Protein AF-A0A4R4EVI0-F1 (afdb_monomer)

Solvent-accessible surface area (backbone atoms only — not comparable to full-atom values): 7601 Å² total; per-residue (Å²): 135,54,72,63,52,47,53,53,48,52,51,41,40,75,72,63,25,55,69,47,59,70,43,73,34,55,74,42,96,90,57,68,58,71,43,70,41,55,35,41,35,38,27,96,86,85,47,75,71,46,77,49,80,76,80,86,73,88,67,56,68,69,62,50,51,58,55,49,50,55,50,54,51,52,42,70,74,36,51,63,68,78,48,59,82,62,68,64,77,74,77,89,68,90,82,78,88,78,90,76,82,86,79,89,78,79,84,86,87,80,90,86,87,89,129

Mean predicted aligned error: 11.76 Å

Nearest PDB structures (foldseek):
  2rsm-assembly1_A  TM=4.369E-01  e=6.616E+00  Mus musculus
  5o2r-assembly1_v  TM=3.099E-01  e=5.798E+00  Escherichia coli K-12
  5u9f-assembly1_Z  TM=2.861E-01  e=8.064E+00  Escherichia coli K-12
  4fp5-assembly1_D  TM=3.059E-01  e=8.064E+00  Escherichia coli

Radius of gyration: 18.65 Å; Cα contacts (8 Å, |Δi|>4): 108; chains: 1; bounding box: 51×26×60 Å

Sequence (115 aa):
MNWLEQLVAEWYEYQGYFVRRNVLVGRRANGGWECELDVVAFHPGLRPLVHIEPSMDSNSWEVRAQRYARRFEAGRRHIPKLFEASRFRSVSSRSRFSGWAARSTTPSWQAARSG

Secondary structure (DSSP, 8-state):
--HHHHHHHHHHHHTT-EEEEEEEEEE-TTSSEEEEEEEEEE-SSS-S-EEE------S-HHHHHHHHHHHHHHHHHHHHHHTGGG-----S--------PPP------------

pLDDT: mean 78.07, std 24.36, range [25.0, 97.81]

Foldseek 3Di:
DDVVLVVVQVVLVVVQWDKDAQDFWCADPVGGGQDTFGMWTAHPPDDGIDGDDDDPDPDDPVVVVVVVVSVVVRCVVTVVVVCPVVPPVDPDDDDDDDDDDDDDDDDDDDDDDDD

Structure (mmCIF, N/CA/C/O backbone):
data_AF-A0A4R4EVI0-F1
#
_entry.id   AF-A0A4R4EVI0-F1
#
loop_
_atom_site.group_PDB
_atom_site.id
_atom_site.type_symbol
_atom_site.label_atom_id
_atom_site.label_alt_id
_atom_site.label_comp_id
_atom_site.label_asym_id
_atom_site.label_entity_id
_atom_site.label_seq_id
_atom_site.pdbx_PDB_ins_code
_atom_site.Cartn_x
_atom_site.Cartn_y
_atom_site.Cartn_z
_atom_site.occupancy
_atom_site.B_iso_or_equiv
_atom_site.auth_seq_id
_atom_site.auth_comp_id
_atom_site.auth_asym_id
_atom_site.auth_atom_id
_atom_site.pdbx_PDB_model_num
ATOM 1 N N . MET A 1 1 ? 9.153 5.440 -0.882 1.00 70.81 1 MET A N 1
ATOM 2 C CA . MET A 1 1 ? 8.061 6.426 -0.937 1.00 70.81 1 MET A CA 1
ATOM 3 C C . MET A 1 1 ? 8.202 7.333 -2.144 1.00 70.81 1 MET A C 1
ATOM 5 O O . MET A 1 1 ? 8.884 8.352 -2.078 1.00 70.81 1 MET A O 1
ATOM 9 N N . ASN A 1 2 ? 7.584 6.937 -3.254 1.00 90.31 2 ASN A N 1
ATOM 10 C CA . ASN A 1 2 ? 7.358 7.815 -4.402 1.00 90.31 2 ASN A CA 1
ATOM 11 C C . ASN A 1 2 ? 6.022 8.588 -4.264 1.00 90.31 2 ASN A C 1
ATOM 13 O O . ASN A 1 2 ? 5.225 8.301 -3.372 1.00 90.31 2 ASN A O 1
ATOM 17 N N . TRP A 1 3 ? 5.763 9.569 -5.136 1.00 94.06 3 TRP A N 1
ATOM 18 C CA . TRP A 1 3 ? 4.557 10.408 -5.039 1.00 94.06 3 TRP A CA 1
ATOM 19 C C . TRP A 1 3 ? 3.247 9.632 -5.251 1.00 94.06 3 TRP A C 1
ATOM 21 O O . TRP A 1 3 ? 2.224 10.001 -4.683 1.00 94.06 3 TRP A O 1
ATOM 31 N N . LEU A 1 4 ? 3.258 8.545 -6.030 1.00 95.19 4 LEU A N 1
ATOM 32 C CA . LEU A 1 4 ? 2.076 7.716 -6.263 1.00 95.19 4 LEU A CA 1
ATOM 33 C C . LEU A 1 4 ? 1.748 6.864 -5.027 1.00 95.19 4 LEU A C 1
ATOM 35 O O . LEU A 1 4 ? 0.580 6.732 -4.675 1.00 95.19 4 LEU A O 1
ATOM 39 N N . GLU A 1 5 ? 2.767 6.342 -4.333 1.00 94.38 5 GLU A N 1
ATOM 40 C CA . GLU A 1 5 ? 2.602 5.712 -3.012 1.00 94.38 5 GLU A CA 1
ATOM 41 C C . GLU A 1 5 ? 1.981 6.694 -2.008 1.00 94.38 5 GLU A C 1
ATOM 43 O O . GLU A 1 5 ? 1.056 6.327 -1.283 1.00 94.38 5 GLU A O 1
ATOM 48 N N . GLN A 1 6 ? 2.453 7.947 -1.999 1.00 96.44 6 GLN A N 1
ATOM 49 C CA . GLN A 1 6 ? 1.923 8.995 -1.128 1.00 96.44 6 GLN A CA 1
ATOM 50 C C . GLN A 1 6 ? 0.461 9.322 -1.457 1.00 96.44 6 GLN A C 1
ATOM 52 O O . GLN A 1 6 ? -0.381 9.257 -0.566 1.00 96.44 6 GLN A O 1
ATOM 57 N N . LEU A 1 7 ? 0.140 9.588 -2.726 1.00 97.62 7 LEU A N 1
ATOM 58 C CA . LEU A 1 7 ? -1.220 9.927 -3.155 1.00 97.62 7 LEU A CA 1
ATOM 59 C C . LEU A 1 7 ? -2.219 8.805 -2.835 1.00 97.62 7 LEU A C 1
ATOM 61 O O . LEU A 1 7 ? -3.330 9.058 -2.375 1.00 97.62 7 LEU A O 1
ATOM 65 N N . VAL A 1 8 ? -1.825 7.549 -3.062 1.00 96.75 8 VAL A N 1
ATOM 66 C CA . VAL A 1 8 ? -2.659 6.388 -2.729 1.00 96.75 8 VAL A CA 1
ATOM 67 C C . VAL A 1 8 ? -2.868 6.286 -1.221 1.00 96.75 8 VAL A C 1
ATOM 69 O O . VAL A 1 8 ? -3.992 6.040 -0.787 1.00 96.75 8 VAL A O 1
ATOM 72 N N . ALA A 1 9 ? -1.817 6.470 -0.420 1.00 97.31 9 ALA A N 1
ATOM 73 C CA . ALA A 1 9 ? -1.939 6.440 1.031 1.00 97.31 9 ALA A CA 1
ATOM 74 C C . ALA A 1 9 ? -2.893 7.533 1.536 1.00 97.31 9 ALA A C 1
ATOM 76 O O . ALA A 1 9 ? -3.848 7.212 2.240 1.00 97.31 9 ALA A O 1
ATOM 77 N N . GLU A 1 10 ? -2.695 8.778 1.097 1.00 97.81 10 GLU A N 1
ATOM 78 C CA . GLU A 1 10 ? -3.536 9.927 1.455 1.00 97.81 10 GLU A CA 1
ATOM 79 C C . GLU A 1 10 ? -4.995 9.720 1.034 1.00 97.81 10 GLU A C 1
ATOM 81 O O . GLU A 1 10 ? -5.913 10.037 1.789 1.00 97.81 10 GLU A O 1
ATOM 86 N N . TRP A 1 11 ? -5.237 9.123 -0.138 1.00 96.62 11 TRP A N 1
ATOM 87 C CA . TRP A 1 11 ? -6.591 8.781 -0.571 1.00 96.62 11 TRP A CA 1
ATOM 88 C C . TRP A 1 11 ? -7.260 7.786 0.382 1.00 96.62 11 TRP A C 1
ATOM 90 O O . TRP A 1 11 ? -8.401 7.992 0.789 1.00 96.62 11 TRP A O 1
ATOM 100 N N . TYR A 1 12 ? -6.570 6.714 0.774 1.00 95.75 12 TYR A N 1
ATOM 101 C CA . TYR A 1 12 ? -7.139 5.739 1.708 1.00 95.75 12 TYR A CA 1
ATOM 102 C C . TYR A 1 12 ? -7.318 6.320 3.119 1.00 95.75 12 TYR A C 1
ATOM 104 O O . TYR A 1 12 ? -8.334 6.036 3.756 1.00 95.75 12 TYR A O 1
ATOM 112 N N . GLU A 1 13 ? -6.402 7.170 3.584 1.00 96.06 13 GLU A N 1
ATOM 113 C CA . GLU A 1 13 ? -6.557 7.920 4.838 1.00 96.06 13 GLU A CA 1
ATOM 114 C C . GLU A 1 13 ? -7.793 8.829 4.791 1.00 96.06 13 GLU A C 1
ATOM 116 O O . GLU A 1 13 ? -8.630 8.775 5.693 1.00 96.06 13 GLU A O 1
ATOM 121 N N . TYR A 1 14 ? -7.978 9.580 3.699 1.00 96.81 14 TYR A N 1
ATOM 122 C CA . TYR A 1 14 ? -9.167 10.405 3.466 1.00 96.81 14 TYR A CA 1
ATOM 123 C C . TYR A 1 14 ? -10.465 9.580 3.475 1.00 96.81 14 TYR A C 1
ATOM 125 O O . TYR A 1 14 ? -11.500 10.040 3.953 1.00 96.81 14 TYR A O 1
ATOM 133 N N . GLN A 1 15 ? -10.416 8.334 2.997 1.00 94.00 15 GLN A N 1
ATOM 134 C CA . GLN A 1 15 ? -11.538 7.389 3.036 1.00 94.00 15 GLN A CA 1
ATOM 135 C C . GLN A 1 15 ? -11.733 6.700 4.402 1.00 94.00 15 GLN A C 1
ATOM 137 O O . GLN A 1 15 ? -12.561 5.795 4.506 1.00 94.00 15 GLN A O 1
ATOM 142 N N . GLY A 1 16 ? -10.988 7.087 5.443 1.00 92.25 16 GLY A N 1
ATOM 143 C CA . GLY A 1 16 ? -11.142 6.572 6.808 1.00 92.25 16 GLY A CA 1
ATOM 144 C C . GLY A 1 16 ? -10.360 5.289 7.112 1.00 92.25 16 GLY A C 1
ATOM 145 O O . GLY A 1 16 ? -10.660 4.607 8.095 1.00 92.25 16 GLY A O 1
ATOM 146 N N . TYR A 1 17 ? -9.377 4.922 6.284 1.00 94.31 17 TYR A N 1
ATOM 147 C CA . TYR A 1 17 ? -8.508 3.775 6.553 1.00 94.31 17 TYR A CA 1
ATOM 148 C C . TYR A 1 17 ? -7.349 4.173 7.471 1.00 94.31 17 TYR A C 1
ATOM 150 O O . TYR A 1 17 ? -6.748 5.233 7.329 1.00 94.31 17 TYR A O 1
ATOM 158 N N . PHE A 1 18 ? -6.955 3.252 8.348 1.00 93.38 18 PHE A N 1
ATOM 159 C CA . PHE A 1 18 ? -5.645 3.275 8.986 1.00 93.38 18 PHE A CA 1
ATOM 160 C C . PHE A 1 18 ? -4.613 2.741 8.002 1.00 93.38 18 PHE A C 1
ATOM 162 O O . PHE A 1 18 ? -4.668 1.569 7.616 1.00 93.38 18 PHE A O 1
ATOM 169 N N . VAL A 1 19 ? -3.675 3.590 7.597 1.00 94.88 19 VAL A N 1
ATOM 170 C CA . VAL A 1 19 ? -2.687 3.259 6.572 1.00 94.88 19 VAL A CA 1
ATOM 171 C C . VAL A 1 19 ? -1.309 3.058 7.197 1.00 94.88 19 VAL A C 1
ATOM 173 O O . VAL A 1 19 ? -0.836 3.844 8.014 1.00 94.88 19 VAL A O 1
ATOM 176 N N . ARG A 1 20 ? -0.642 1.974 6.802 1.00 95.25 20 ARG A N 1
ATOM 177 C CA . ARG A 1 20 ? 0.789 1.752 7.002 1.00 95.25 20 ARG A CA 1
ATOM 178 C C . ARG A 1 20 ? 1.477 1.748 5.649 1.00 95.25 20 ARG A C 1
ATOM 180 O O . ARG A 1 20 ? 0.942 1.231 4.672 1.00 95.25 20 ARG A O 1
ATOM 187 N N . ARG A 1 21 ? 2.686 2.295 5.618 1.00 96.19 21 ARG A N 1
ATOM 188 C CA . ARG A 1 21 ? 3.495 2.424 4.408 1.00 96.19 21 ARG A CA 1
ATOM 189 C C . ARG A 1 21 ? 4.882 1.823 4.623 1.00 96.19 21 ARG A C 1
ATOM 191 O O . ARG A 1 21 ? 5.305 1.740 5.778 1.00 96.19 21 ARG A O 1
ATOM 198 N N . ASN A 1 22 ? 5.556 1.415 3.545 1.00 96.31 22 ASN A N 1
ATOM 199 C CA . ASN A 1 22 ? 6.894 0.793 3.566 1.00 96.31 22 ASN A CA 1
ATOM 200 C C . ASN A 1 22 ? 6.980 -0.331 4.616 1.00 96.31 22 ASN A C 1
ATOM 202 O O . ASN A 1 22 ? 7.804 -0.335 5.534 1.00 96.31 22 ASN A O 1
ATOM 206 N N . VAL A 1 23 ? 6.027 -1.259 4.540 1.00 96.00 23 VAL A N 1
ATOM 207 C CA . VAL A 1 23 ? 5.812 -2.286 5.554 1.00 96.00 23 VAL A CA 1
ATOM 208 C C . VAL A 1 23 ? 6.752 -3.454 5.303 1.00 96.00 23 VAL A C 1
ATOM 210 O O . VAL A 1 23 ? 6.530 -4.275 4.415 1.00 96.00 23 VAL A O 1
ATOM 213 N N . LEU A 1 24 ? 7.790 -3.554 6.126 1.00 96.56 24 LEU A N 1
ATOM 214 C CA . LEU A 1 24 ? 8.693 -4.699 6.126 1.00 96.56 24 LEU A CA 1
ATOM 215 C C . LEU A 1 24 ? 7.983 -5.943 6.682 1.00 96.56 24 LEU A C 1
ATOM 217 O O . LEU A 1 24 ? 7.422 -5.916 7.782 1.00 96.56 24 LEU A O 1
ATOM 221 N N . VAL A 1 25 ? 8.004 -7.040 5.920 1.00 95.88 25 VAL A N 1
ATOM 222 C CA . VAL A 1 25 ? 7.315 -8.296 6.248 1.00 95.88 25 VAL A CA 1
ATOM 223 C C . VAL A 1 25 ? 8.213 -9.524 6.101 1.00 95.88 25 VAL A C 1
ATOM 225 O O . VAL A 1 25 ? 9.174 -9.534 5.332 1.00 95.88 25 VAL A O 1
ATOM 228 N N . GLY A 1 26 ? 7.922 -10.566 6.887 1.00 95.25 26 GLY A N 1
ATOM 229 C CA . GLY A 1 26 ? 8.679 -11.821 6.876 1.00 95.25 26 GLY A CA 1
ATOM 230 C C . GLY A 1 26 ? 10.108 -11.683 7.403 1.00 95.25 26 GLY A C 1
ATOM 231 O O . GLY A 1 26 ? 11.063 -11.937 6.671 1.00 95.25 26 GLY A O 1
ATOM 232 N N . ARG A 1 27 ? 10.271 -11.265 8.666 1.00 95.69 27 ARG A N 1
ATOM 233 C CA . ARG A 1 27 ? 11.592 -11.176 9.313 1.00 95.69 27 ARG A CA 1
ATOM 234 C C . ARG A 1 27 ? 12.287 -12.541 9.278 1.00 95.69 27 ARG A C 1
ATOM 236 O O . ARG A 1 27 ? 11.695 -13.538 9.691 1.00 95.69 27 ARG A O 1
ATOM 243 N N . ARG A 1 28 ? 13.529 -12.588 8.793 1.00 94.69 28 ARG A N 1
ATOM 244 C CA . ARG A 1 28 ? 14.297 -13.838 8.644 1.00 94.69 28 ARG A CA 1
ATOM 245 C C . ARG A 1 28 ? 15.187 -14.091 9.861 1.00 94.69 28 ARG A C 1
ATOM 247 O O . ARG A 1 28 ? 15.604 -13.152 10.538 1.00 94.69 28 ARG A O 1
ATOM 254 N N . ALA A 1 29 ? 15.494 -15.362 10.126 1.00 95.00 29 ALA A N 1
ATOM 255 C CA . ALA A 1 29 ? 16.295 -15.777 11.283 1.00 95.00 29 ALA A CA 1
ATOM 256 C C . ALA A 1 29 ? 17.726 -15.209 11.262 1.00 95.00 29 ALA A C 1
ATOM 258 O O . ALA A 1 29 ? 18.276 -14.870 12.303 1.00 95.00 29 ALA A O 1
ATOM 259 N N . ASN A 1 30 ? 18.301 -15.047 10.072 1.00 94.94 30 ASN A N 1
ATOM 260 C CA . ASN A 1 30 ? 19.626 -14.470 9.849 1.00 94.94 30 ASN A CA 1
ATOM 261 C C . ASN A 1 30 ? 19.616 -12.937 9.689 1.00 94.94 30 ASN A C 1
ATOM 263 O O . ASN A 1 30 ? 20.612 -12.359 9.263 1.00 94.94 30 ASN A O 1
ATOM 267 N N . GLY A 1 31 ? 18.503 -12.274 10.014 1.00 94.44 31 GLY A N 1
ATOM 268 C CA . GLY A 1 31 ? 18.331 -10.837 9.824 1.00 94.44 31 GLY A CA 1
ATOM 269 C C . GLY A 1 31 ? 17.718 -10.463 8.472 1.00 94.44 31 GLY A C 1
ATOM 270 O O . GLY A 1 31 ? 17.562 -11.279 7.566 1.00 94.44 31 GLY A O 1
ATOM 271 N N . GLY A 1 32 ? 17.322 -9.196 8.354 1.00 96.31 32 GLY A N 1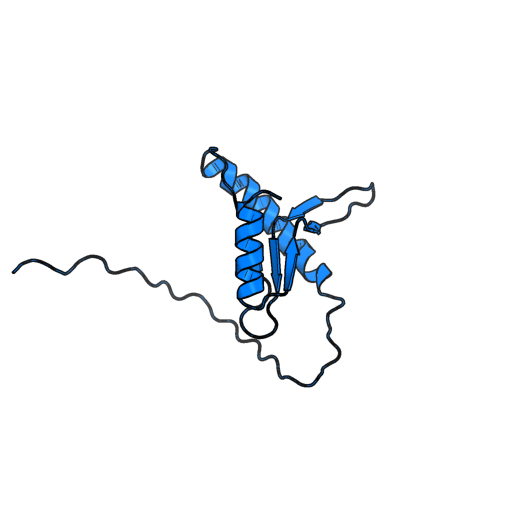
ATOM 272 C CA . GLY A 1 32 ? 16.597 -8.692 7.189 1.00 96.31 32 GLY A CA 1
ATOM 273 C C . GLY A 1 32 ? 15.142 -9.165 7.109 1.00 96.31 32 GLY A C 1
ATOM 274 O O . GLY A 1 32 ? 14.584 -9.759 8.039 1.00 96.31 32 GLY A O 1
ATOM 275 N N . TRP A 1 33 ? 14.525 -8.858 5.971 1.00 97.00 33 TRP A N 1
ATOM 276 C CA . TRP A 1 33 ? 13.102 -9.056 5.717 1.00 97.00 33 TRP A CA 1
ATOM 277 C C . TRP A 1 33 ? 12.891 -9.739 4.373 1.00 97.00 33 TRP A C 1
ATOM 279 O O . TRP A 1 33 ? 13.725 -9.656 3.473 1.00 97.00 33 TRP A O 1
ATOM 289 N N . GLU A 1 34 ? 11.780 -10.453 4.246 1.00 95.94 34 GLU A N 1
ATOM 290 C CA . GLU A 1 34 ? 11.418 -11.114 3.004 1.00 95.94 34 GLU A CA 1
ATOM 291 C C . GLU A 1 34 ? 11.021 -10.112 1.925 1.00 95.94 34 GLU A C 1
ATOM 293 O O . GLU A 1 34 ? 11.407 -10.275 0.767 1.00 95.94 34 GLU A O 1
ATOM 298 N N . CYS A 1 35 ? 10.244 -9.101 2.308 1.00 96.31 35 CYS A N 1
ATOM 299 C CA . CYS A 1 35 ? 9.684 -8.131 1.386 1.00 96.31 35 CYS A CA 1
ATOM 300 C C . CYS A 1 35 ? 9.398 -6.805 2.102 1.00 96.31 35 CYS A C 1
ATOM 302 O O . CYS A 1 35 ? 9.149 -6.783 3.308 1.00 96.31 35 CYS A O 1
ATOM 304 N N . GLU A 1 36 ? 9.410 -5.718 1.340 1.00 96.56 36 GLU A N 1
ATOM 305 C CA . GLU A 1 36 ? 8.811 -4.442 1.717 1.00 96.56 36 GLU A CA 1
ATOM 306 C C . GLU A 1 36 ? 7.538 -4.271 0.888 1.00 96.56 36 GLU A C 1
ATOM 308 O O . GLU A 1 36 ? 7.579 -4.432 -0.333 1.00 96.56 36 GLU A O 1
ATOM 313 N N . LEU A 1 37 ? 6.421 -3.993 1.558 1.00 96.44 37 LEU A N 1
ATOM 314 C CA . LEU A 1 37 ? 5.141 -3.694 0.923 1.00 96.44 37 LEU A CA 1
ATOM 315 C C . LEU A 1 37 ? 4.928 -2.186 0.891 1.00 96.44 37 LEU A C 1
ATOM 317 O O . LEU A 1 37 ? 5.184 -1.509 1.891 1.00 96.44 37 LEU A O 1
ATOM 321 N N . ASP A 1 38 ? 4.396 -1.675 -0.211 1.00 96.50 38 ASP A N 1
ATOM 322 C CA . ASP A 1 38 ? 4.295 -0.229 -0.403 1.00 96.50 38 ASP A CA 1
ATOM 323 C C . ASP A 1 38 ? 3.228 0.386 0.520 1.00 96.50 38 ASP A C 1
ATOM 325 O O . ASP A 1 38 ? 3.551 1.217 1.375 1.00 96.50 38 ASP A O 1
ATOM 329 N N . VAL A 1 39 ? 1.965 -0.054 0.405 1.00 96.31 39 VAL A N 1
ATOM 330 C CA . VAL A 1 39 ? 0.835 0.453 1.205 1.00 96.31 39 VAL A CA 1
ATOM 331 C C . VAL A 1 39 ? -0.052 -0.691 1.707 1.00 96.31 39 VAL A C 1
ATOM 333 O O . VAL A 1 39 ? -0.533 -1.520 0.934 1.00 96.31 39 VAL A O 1
ATOM 336 N N . VAL A 1 40 ? -0.331 -0.707 3.013 1.00 95.81 40 VAL A N 1
ATOM 337 C CA . VAL A 1 40 ? -1.303 -1.600 3.660 1.00 95.81 40 VAL A CA 1
ATOM 338 C C . VAL A 1 40 ? -2.313 -0.750 4.425 1.00 95.81 40 VAL A C 1
ATOM 340 O O . VAL A 1 40 ? -1.940 -0.014 5.334 1.00 95.81 40 VAL A O 1
ATOM 343 N N . ALA A 1 41 ? -3.592 -0.859 4.081 1.00 93.94 41 ALA A N 1
ATOM 344 C CA . ALA A 1 41 ? -4.663 -0.029 4.618 1.00 93.94 41 ALA A CA 1
ATOM 345 C C . ALA A 1 41 ? -5.747 -0.894 5.273 1.00 93.94 41 ALA A C 1
ATOM 347 O O . ALA A 1 41 ? -6.197 -1.875 4.691 1.00 93.94 41 ALA A O 1
ATOM 348 N N . PHE A 1 42 ? -6.211 -0.533 6.467 1.00 91.31 42 PHE A N 1
ATOM 349 C CA . PHE A 1 42 ? -7.279 -1.235 7.182 1.00 91.31 42 PHE A CA 1
ATOM 350 C C . PHE A 1 42 ? -8.420 -0.278 7.520 1.00 91.31 42 PHE A C 1
ATOM 352 O O . PHE A 1 42 ? -8.190 0.747 8.155 1.00 91.31 42 PHE A O 1
ATOM 359 N N . HIS A 1 43 ? -9.654 -0.625 7.149 1.00 88.69 43 HIS A N 1
ATOM 360 C CA . HIS A 1 43 ? -10.837 0.141 7.531 1.00 88.69 43 HIS A CA 1
ATOM 361 C C . HIS A 1 43 ? -11.738 -0.694 8.455 1.00 88.69 43 HIS A C 1
ATOM 363 O O . HIS A 1 43 ? -12.187 -1.769 8.060 1.00 88.69 43 HIS A O 1
ATOM 369 N N . PRO A 1 44 ? -12.095 -0.204 9.655 1.00 82.06 44 PRO A N 1
ATOM 370 C CA . PRO A 1 44 ? -12.876 -0.988 10.615 1.00 82.06 44 PRO A CA 1
ATOM 371 C C . PRO A 1 44 ? -14.342 -1.230 10.194 1.00 82.06 44 PRO A C 1
ATOM 373 O O . PRO A 1 44 ? -14.910 -2.247 10.574 1.00 82.06 44 PRO A O 1
ATOM 376 N N . GLY A 1 45 ? -14.959 -0.319 9.423 1.00 80.06 45 GLY A N 1
ATOM 377 C CA . GLY A 1 45 ? -16.381 -0.398 9.028 1.00 80.06 45 GLY A CA 1
ATOM 378 C C . GLY A 1 45 ? -16.761 -0.740 7.569 1.00 80.06 45 GLY A C 1
ATOM 379 O O . GLY A 1 45 ? -17.868 -1.225 7.366 1.00 80.06 45 GLY A O 1
ATOM 380 N N . LEU A 1 46 ? -15.923 -0.489 6.549 1.00 69.56 46 LEU A N 1
ATOM 381 C CA . LEU A 1 46 ? -16.333 -0.533 5.128 1.00 69.56 46 LEU A CA 1
ATOM 382 C C . LEU A 1 46 ? -15.760 -1.720 4.345 1.00 69.56 46 LEU A C 1
ATOM 384 O O . LEU A 1 46 ? -16.481 -2.353 3.574 1.00 69.56 46 LEU A O 1
ATOM 388 N N . ARG A 1 47 ? -14.461 -2.007 4.497 1.00 66.69 47 ARG A N 1
ATOM 389 C CA . ARG A 1 47 ? -13.765 -3.118 3.827 1.00 66.69 47 ARG A CA 1
ATOM 390 C C . ARG A 1 47 ? -12.620 -3.608 4.714 1.00 66.69 47 ARG A C 1
ATOM 392 O O . ARG A 1 47 ? -11.871 -2.770 5.221 1.00 66.69 47 ARG A O 1
ATOM 399 N N . PRO A 1 48 ? -12.441 -4.928 4.895 1.00 79.94 48 PRO A N 1
ATOM 400 C CA . PRO A 1 48 ? -11.254 -5.425 5.565 1.00 79.94 48 PRO A CA 1
ATOM 401 C C . PRO A 1 48 ? -10.019 -5.129 4.704 1.00 79.94 48 PRO A C 1
ATOM 403 O O . PRO A 1 48 ? -10.124 -4.856 3.513 1.00 79.94 48 PRO A O 1
ATOM 406 N N . LEU A 1 49 ? -8.866 -5.171 5.355 1.00 89.12 49 LEU A N 1
ATOM 407 C CA . LEU A 1 49 ? -7.519 -4.928 4.851 1.00 89.12 49 LEU A CA 1
ATOM 408 C C . LEU A 1 49 ? -7.296 -4.919 3.317 1.00 89.12 49 LEU A C 1
ATOM 410 O O . LEU A 1 49 ? -7.578 -5.892 2.620 1.00 89.12 49 LEU A O 1
ATOM 414 N N . VAL A 1 50 ? -6.656 -3.856 2.830 1.00 92.12 50 VAL A N 1
ATOM 415 C CA . VAL A 1 50 ? -6.235 -3.649 1.441 1.00 92.12 50 VAL A CA 1
ATOM 416 C C . VAL A 1 50 ? -4.710 -3.549 1.377 1.00 92.12 50 VAL A C 1
ATOM 418 O O . VAL A 1 50 ? -4.082 -2.909 2.216 1.00 92.12 50 VAL A O 1
ATOM 421 N N . HIS A 1 51 ? -4.113 -4.171 0.363 1.00 95.12 51 HIS A N 1
ATOM 422 C CA . HIS A 1 51 ? -2.690 -4.079 0.031 1.00 95.12 51 HIS A CA 1
ATOM 423 C C . HIS A 1 51 ? -2.562 -3.463 -1.366 1.00 95.12 51 HIS A C 1
ATOM 425 O O . HIS A 1 51 ? -3.181 -3.966 -2.304 1.00 95.12 51 HIS A O 1
ATOM 431 N N . ILE A 1 52 ? -1.807 -2.369 -1.498 1.00 95.81 52 ILE A N 1
ATOM 432 C CA . ILE A 1 52 ? -1.610 -1.645 -2.759 1.00 95.81 52 ILE A CA 1
ATOM 433 C C . ILE A 1 52 ? -0.114 -1.535 -3.081 1.00 95.81 52 ILE A C 1
ATOM 435 O O . ILE A 1 52 ? 0.685 -1.203 -2.211 1.00 95.81 52 ILE A O 1
ATOM 439 N N . GLU A 1 53 ? 0.230 -1.790 -4.346 1.00 95.81 53 GLU A N 1
ATOM 440 C CA . GLU A 1 53 ? 1.582 -1.722 -4.925 1.00 95.81 53 GLU A CA 1
ATOM 441 C C . GLU A 1 53 ? 1.551 -0.796 -6.158 1.00 95.81 53 GLU A C 1
ATOM 443 O O . GLU A 1 53 ? 1.388 -1.265 -7.292 1.00 95.81 53 GLU A O 1
ATOM 448 N N . PRO A 1 54 ? 1.576 0.533 -5.959 1.00 94.00 54 PRO A N 1
ATOM 449 C CA . PRO A 1 54 ? 1.546 1.488 -7.057 1.00 94.00 54 PRO A CA 1
ATOM 450 C C . PRO A 1 54 ? 2.866 1.493 -7.832 1.00 94.00 54 PRO A C 1
ATOM 452 O O . PRO A 1 54 ? 3.945 1.299 -7.281 1.00 94.00 54 PRO A O 1
ATOM 455 N N . SER A 1 55 ? 2.810 1.770 -9.135 1.00 90.69 55 SER A N 1
ATOM 456 C CA . SER A 1 55 ? 4.024 1.828 -9.943 1.00 90.69 55 SER A CA 1
ATOM 457 C C . SER A 1 55 ? 3.925 2.780 -11.119 1.00 90.69 55 SER A C 1
ATOM 459 O O . SER A 1 55 ? 2.885 2.889 -11.761 1.00 90.69 55 SER A O 1
ATOM 461 N N . MET A 1 56 ? 5.057 3.416 -11.409 1.00 89.88 56 MET A N 1
ATOM 462 C CA . MET A 1 56 ? 5.302 4.257 -12.583 1.00 89.88 56 MET A CA 1
ATOM 463 C C . MET A 1 56 ? 6.382 3.659 -13.494 1.00 89.88 56 MET A C 1
ATOM 465 O O . MET A 1 56 ? 6.989 4.359 -14.297 1.00 89.88 56 MET A O 1
ATOM 469 N N . ASP A 1 57 ? 6.691 2.380 -13.298 1.00 87.56 57 ASP A N 1
ATOM 470 C CA . ASP A 1 57 ? 7.756 1.698 -14.017 1.00 87.56 57 ASP A CA 1
ATOM 471 C C . ASP A 1 57 ? 7.385 1.542 -15.506 1.00 87.56 57 ASP A C 1
ATOM 473 O O . ASP A 1 57 ? 6.252 1.185 -15.838 1.00 87.56 57 ASP A O 1
ATOM 477 N N . SER A 1 58 ? 8.346 1.806 -16.393 1.00 92.75 58 SER A N 1
ATOM 478 C CA . SER A 1 58 ? 8.218 1.670 -17.849 1.00 92.75 58 SER A CA 1
ATOM 479 C C . SER A 1 58 ? 8.476 0.246 -18.366 1.00 92.75 58 SER A C 1
ATOM 481 O O . SER A 1 58 ? 8.424 0.007 -19.572 1.00 92.75 58 SER A O 1
ATOM 483 N N . ASN A 1 59 ? 8.742 -0.711 -17.475 1.00 94.31 59 ASN A N 1
ATOM 484 C CA . ASN A 1 59 ? 8.888 -2.127 -17.786 1.00 94.31 59 ASN A CA 1
ATOM 485 C C . ASN A 1 59 ? 7.606 -2.724 -18.387 1.00 94.31 59 ASN A C 1
ATOM 487 O O . ASN A 1 59 ? 6.481 -2.283 -18.120 1.00 94.31 59 ASN A O 1
ATOM 491 N N . SER A 1 60 ? 7.784 -3.813 -19.141 1.00 95.81 60 SER A N 1
ATOM 492 C CA . SER A 1 60 ? 6.669 -4.564 -19.713 1.00 95.81 60 SER A CA 1
ATOM 493 C C . SER A 1 60 ? 5.717 -5.080 -18.629 1.00 95.81 60 SER A C 1
ATOM 495 O O . SER A 1 60 ? 6.090 -5.269 -17.462 1.00 95.81 60 SER A O 1
ATOM 497 N N . TRP A 1 61 ? 4.462 -5.317 -19.010 1.00 92.75 61 TRP A N 1
ATOM 498 C CA . TRP A 1 61 ? 3.461 -5.846 -18.087 1.00 92.75 61 TRP A CA 1
ATOM 499 C C . TRP A 1 61 ? 3.893 -7.182 -17.477 1.00 92.75 61 TRP A C 1
ATOM 501 O O . TRP A 1 61 ? 3.711 -7.388 -16.282 1.00 92.75 61 TRP A O 1
ATOM 511 N N . GLU A 1 62 ? 4.529 -8.050 -18.259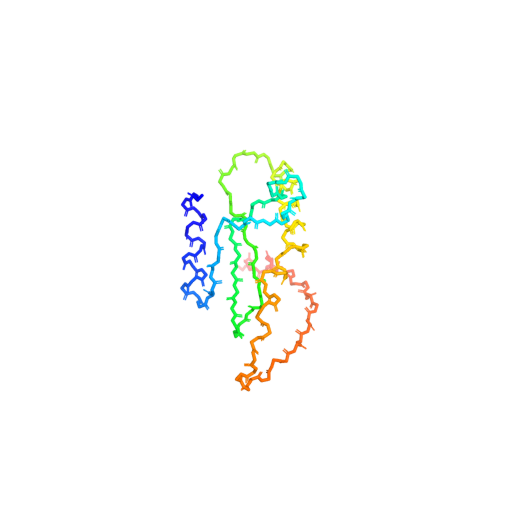 1.00 95.50 62 GLU A N 1
ATOM 512 C CA . GLU A 1 62 ? 4.973 -9.380 -17.838 1.00 95.50 62 GLU A CA 1
ATOM 513 C C . GLU A 1 62 ? 5.995 -9.286 -16.700 1.00 95.50 62 GLU A C 1
ATOM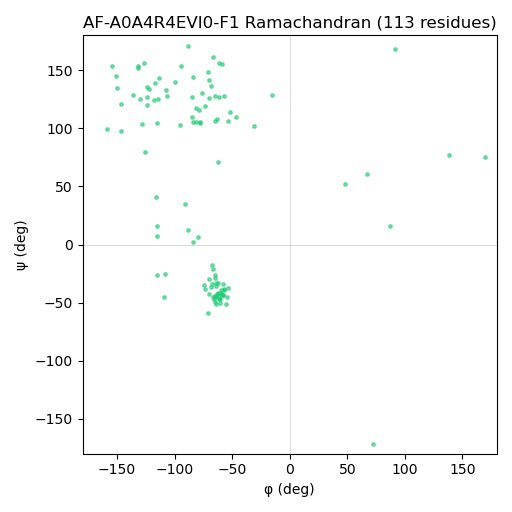 515 O O . GLU A 1 62 ? 5.861 -9.962 -15.676 1.00 95.50 62 GLU A O 1
ATOM 520 N N . VAL A 1 63 ? 6.986 -8.399 -16.838 1.00 93.81 63 VAL A N 1
ATOM 521 C CA . VAL A 1 63 ? 8.011 -8.168 -15.809 1.00 93.81 63 VAL A CA 1
ATOM 522 C C . VAL A 1 63 ? 7.380 -7.603 -14.538 1.00 93.81 63 VAL A C 1
ATOM 524 O O . VAL A 1 63 ? 7.680 -8.053 -13.426 1.00 93.81 63 VAL A O 1
ATOM 527 N N . ARG A 1 64 ? 6.474 -6.631 -14.687 1.00 93.50 64 ARG A N 1
ATOM 528 C CA . ARG A 1 64 ? 5.782 -6.003 -13.556 1.00 93.50 64 ARG A CA 1
ATOM 529 C C . ARG A 1 64 ? 4.878 -6.997 -12.825 1.00 93.50 64 ARG A C 1
ATOM 531 O O . ARG A 1 64 ? 4.964 -7.107 -11.604 1.00 93.50 64 ARG A O 1
ATOM 538 N N . ALA A 1 65 ? 4.099 -7.791 -13.555 1.00 93.44 65 ALA A N 1
ATOM 539 C CA . ALA A 1 65 ? 3.218 -8.813 -13.000 1.00 93.44 65 ALA A CA 1
ATOM 540 C C . ALA A 1 65 ? 3.993 -9.848 -12.172 1.00 93.44 65 ALA A C 1
ATOM 542 O O . ALA A 1 65 ? 3.585 -10.165 -11.056 1.00 93.44 65 ALA A O 1
ATOM 543 N N . GLN A 1 66 ? 5.149 -10.316 -12.658 1.00 94.44 66 GLN A N 1
ATOM 544 C CA . GLN A 1 66 ? 6.006 -11.232 -11.897 1.00 94.44 66 GLN A CA 1
ATOM 545 C C . GLN A 1 66 ? 6.523 -10.605 -10.594 1.00 94.44 66 GLN A C 1
ATOM 547 O O . GLN A 1 66 ? 6.537 -11.264 -9.551 1.00 94.44 66 GLN A O 1
ATOM 552 N N . ARG A 1 67 ? 6.932 -9.329 -10.628 1.00 91.06 67 ARG A N 1
ATOM 553 C CA . ARG A 1 67 ? 7.387 -8.607 -9.428 1.00 91.06 67 ARG A CA 1
ATOM 554 C C . ARG A 1 67 ? 6.255 -8.435 -8.418 1.00 91.06 67 ARG A C 1
ATOM 556 O O . ARG A 1 67 ? 6.438 -8.785 -7.252 1.00 91.06 67 ARG A O 1
ATOM 563 N N . TYR A 1 68 ? 5.089 -7.956 -8.849 1.00 94.00 68 TYR A N 1
ATOM 564 C CA . TYR A 1 68 ? 3.960 -7.748 -7.941 1.00 94.00 68 TYR A CA 1
ATOM 565 C C . TYR A 1 68 ? 3.400 -9.060 -7.405 1.00 94.00 68 TYR A C 1
ATOM 567 O O . TYR A 1 68 ? 3.023 -9.109 -6.240 1.00 94.00 68 TYR A O 1
ATOM 575 N N . ALA A 1 69 ? 3.404 -10.142 -8.190 1.00 95.50 69 ALA A N 1
ATOM 576 C CA . ALA A 1 69 ? 2.969 -11.454 -7.717 1.00 95.50 69 ALA A CA 1
ATOM 577 C C . ALA A 1 69 ? 3.730 -11.878 -6.451 1.00 95.50 69 ALA A C 1
ATOM 579 O O . ALA A 1 69 ? 3.101 -12.276 -5.470 1.00 95.50 69 ALA A O 1
ATOM 580 N N . ARG A 1 70 ? 5.059 -11.692 -6.431 1.00 94.00 70 ARG A N 1
ATOM 581 C CA . ARG A 1 70 ? 5.901 -11.975 -5.255 1.00 94.00 70 ARG A CA 1
ATOM 582 C C . ARG A 1 70 ? 5.536 -11.095 -4.059 1.00 94.00 70 ARG A C 1
ATOM 584 O O . ARG A 1 70 ? 5.449 -11.593 -2.939 1.00 94.00 70 ARG A O 1
ATOM 591 N N . ARG A 1 71 ? 5.286 -9.803 -4.294 1.00 94.19 71 ARG A N 1
ATOM 592 C CA . ARG A 1 71 ? 4.897 -8.852 -3.239 1.00 94.19 71 ARG A CA 1
ATOM 593 C C . ARG A 1 71 ? 3.530 -9.185 -2.648 1.00 94.19 71 ARG A C 1
ATOM 595 O O . ARG A 1 71 ? 3.398 -9.278 -1.432 1.00 94.19 71 ARG A O 1
ATOM 602 N N . PHE A 1 72 ? 2.531 -9.449 -3.488 1.00 95.38 72 PHE A N 1
ATOM 603 C CA . PHE A 1 72 ? 1.199 -9.864 -3.045 1.00 95.38 72 PHE A CA 1
ATOM 604 C C . PHE A 1 72 ? 1.222 -11.217 -2.330 1.00 95.38 72 PHE A C 1
ATOM 606 O O . PHE A 1 72 ? 0.476 -11.423 -1.376 1.00 95.38 72 PHE A O 1
ATOM 613 N N . GLU A 1 73 ? 2.073 -12.149 -2.755 1.00 96.81 73 GLU A N 1
ATOM 614 C CA . GLU A 1 73 ? 2.237 -13.426 -2.065 1.00 96.81 73 GLU A CA 1
ATOM 615 C C . GLU A 1 73 ? 2.856 -13.261 -0.672 1.00 96.81 73 GLU A C 1
ATOM 617 O O . GLU A 1 73 ? 2.335 -13.820 0.296 1.00 96.81 73 GLU A O 1
ATOM 622 N N . ALA A 1 74 ? 3.915 -12.455 -0.547 1.00 95.75 74 ALA A N 1
ATOM 623 C CA . ALA A 1 74 ? 4.488 -12.101 0.749 1.00 95.75 74 ALA A CA 1
ATOM 624 C C . ALA A 1 74 ? 3.459 -11.369 1.630 1.00 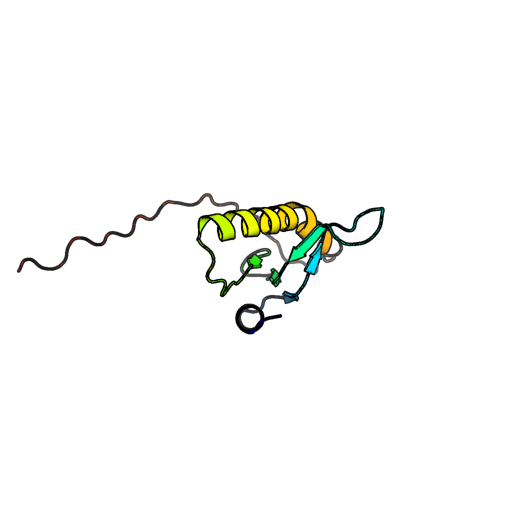95.75 74 ALA A C 1
ATOM 626 O O . ALA A 1 74 ? 3.299 -11.702 2.807 1.00 95.75 74 ALA A O 1
ATOM 627 N N . GLY A 1 75 ? 2.699 -10.437 1.046 1.00 94.44 75 GLY A N 1
ATOM 628 C CA . GLY A 1 75 ? 1.608 -9.729 1.708 1.00 94.44 75 GLY A CA 1
ATOM 629 C C . GLY A 1 75 ? 0.566 -10.682 2.292 1.00 94.44 75 GLY A C 1
ATOM 630 O O . GLY A 1 75 ? 0.293 -10.640 3.491 1.00 94.44 75 GLY A O 1
ATOM 631 N N . ARG A 1 76 ? 0.054 -11.625 1.492 1.00 94.00 76 ARG A N 1
ATOM 632 C CA . ARG A 1 76 ? -0.915 -12.637 1.955 1.00 94.00 76 ARG A CA 1
ATOM 633 C C . ARG A 1 76 ? -0.399 -13.469 3.130 1.00 94.00 76 ARG A C 1
ATOM 635 O O . ARG A 1 76 ? -1.173 -13.774 4.033 1.00 94.00 76 ARG A O 1
ATOM 642 N N . ARG A 1 77 ? 0.888 -13.834 3.135 1.00 94.50 77 ARG A N 1
ATOM 643 C CA . ARG A 1 77 ? 1.486 -14.661 4.198 1.00 94.50 77 ARG A CA 1
ATOM 644 C C . ARG A 1 77 ? 1.716 -13.902 5.505 1.00 94.50 77 ARG A C 1
ATOM 646 O O . ARG A 1 77 ? 1.604 -14.498 6.577 1.00 94.50 77 ARG A O 1
ATOM 653 N N . HIS A 1 78 ? 2.059 -12.617 5.432 1.00 94.62 78 HIS A N 1
ATOM 654 C CA . HIS A 1 78 ? 2.602 -11.894 6.588 1.00 94.62 78 HIS A CA 1
ATOM 655 C C . HIS A 1 78 ? 1.733 -10.757 7.106 1.00 94.62 78 HIS A C 1
ATOM 657 O O . HIS A 1 78 ? 1.810 -10.457 8.296 1.00 94.62 78 HIS A O 1
ATOM 663 N N . ILE A 1 79 ? 0.892 -10.143 6.269 1.00 91.81 79 ILE A N 1
ATOM 664 C CA . ILE A 1 79 ? 0.031 -9.044 6.709 1.00 91.81 79 ILE A CA 1
ATOM 665 C C . ILE A 1 79 ? -0.894 -9.455 7.869 1.00 91.81 79 ILE A C 1
ATOM 667 O O . ILE A 1 79 ? -0.959 -8.687 8.827 1.00 91.81 79 ILE A O 1
ATOM 671 N N . PRO A 1 80 ? -1.556 -10.634 7.879 1.00 88.75 80 PRO A N 1
ATOM 672 C CA . PRO A 1 80 ? -2.436 -11.012 8.989 1.00 88.75 80 PRO A CA 1
ATOM 673 C C . PRO A 1 80 ? -1.764 -10.936 10.368 1.00 88.75 80 PRO A C 1
ATOM 675 O O . PRO A 1 80 ? -2.372 -10.456 11.323 1.00 88.75 80 PRO A O 1
ATOM 678 N N . LYS A 1 81 ? -0.477 -11.299 10.454 1.00 86.88 81 LYS A N 1
ATOM 679 C CA . LYS A 1 81 ? 0.313 -11.260 11.696 1.00 86.88 81 LYS A CA 1
ATOM 680 C C . LYS A 1 81 ? 0.517 -9.845 12.236 1.00 86.88 81 LYS A C 1
ATOM 682 O O . LYS A 1 81 ? 0.670 -9.664 13.438 1.00 86.88 81 LYS A O 1
ATOM 687 N N . LEU A 1 82 ? 0.477 -8.827 11.373 1.00 81.44 82 LEU A N 1
ATOM 688 C CA . LEU A 1 82 ? 0.549 -7.421 11.792 1.00 81.44 82 LEU A CA 1
ATOM 689 C C . LEU A 1 82 ? -0.688 -6.991 12.593 1.00 81.44 82 LEU A C 1
ATOM 691 O O . LEU A 1 82 ? -0.620 -6.012 13.332 1.00 81.44 82 LEU A O 1
ATOM 695 N N . PHE A 1 83 ? -1.796 -7.722 12.448 1.00 74.00 83 PHE A N 1
ATOM 696 C CA . PHE A 1 83 ? -3.094 -7.426 13.048 1.00 74.00 83 PHE A CA 1
ATOM 697 C C . PHE A 1 83 ? -3.533 -8.495 14.067 1.00 74.00 83 PHE A C 1
ATOM 699 O O . PHE A 1 83 ? -4.642 -8.426 14.598 1.00 74.00 83 PHE A O 1
ATOM 706 N N . GLU A 1 84 ? -2.676 -9.461 14.414 1.00 68.38 84 GLU A N 1
ATOM 707 C CA . GLU A 1 84 ? -2.980 -10.457 15.455 1.00 68.38 84 GLU A CA 1
ATOM 708 C C . GLU A 1 84 ? -3.145 -9.814 16.843 1.00 68.38 84 GLU A C 1
ATOM 710 O O . GLU A 1 84 ? -4.020 -10.216 17.612 1.00 68.38 84 GLU A O 1
ATOM 715 N N . ALA A 1 85 ? -2.398 -8.741 17.133 1.00 51.75 85 ALA A N 1
ATOM 716 C CA . ALA A 1 85 ? -2.577 -7.946 18.352 1.00 51.75 85 ALA A CA 1
ATOM 717 C C . ALA A 1 85 ? -3.910 -7.169 18.377 1.00 51.75 85 ALA A C 1
ATOM 719 O O . ALA A 1 85 ? -4.379 -6.774 19.441 1.00 51.75 85 ALA A O 1
ATOM 720 N N . SER A 1 86 ? -4.558 -6.992 17.220 1.00 49.75 86 SER A N 1
ATOM 721 C CA . SER A 1 86 ? -5.873 -6.358 17.089 1.00 49.75 86 SER A CA 1
ATOM 722 C C . SER A 1 86 ? -7.039 -7.347 17.161 1.00 49.75 86 SER A C 1
ATOM 724 O O . SER A 1 86 ? -8.112 -7.084 16.615 1.00 49.75 86 SER A O 1
ATOM 726 N N . ARG A 1 87 ? -6.922 -8.403 17.983 1.00 51.22 87 ARG A N 1
ATOM 727 C CA . ARG A 1 87 ? -8.081 -8.838 18.786 1.00 51.22 87 ARG A CA 1
ATOM 728 C C . ARG A 1 87 ? -8.456 -7.688 19.724 1.00 51.22 87 ARG A C 1
ATOM 730 O O . ARG A 1 87 ? -8.203 -7.731 20.924 1.00 51.22 87 ARG A O 1
ATOM 737 N N . PHE A 1 88 ? -9.003 -6.626 19.138 1.00 47.53 88 PHE A N 1
ATOM 738 C CA . PHE A 1 88 ? -9.540 -5.469 19.817 1.00 47.53 88 PHE A CA 1
ATOM 739 C C . PHE A 1 88 ? -10.547 -6.029 20.810 1.00 47.53 88 PHE A C 1
ATOM 741 O O . PHE A 1 88 ? -11.574 -6.590 20.422 1.00 47.53 88 PHE A O 1
ATOM 748 N N . ARG A 1 89 ? -10.175 -6.006 22.091 1.00 41.38 89 ARG A N 1
ATOM 749 C CA . ARG A 1 89 ? -11.031 -6.437 23.187 1.00 41.38 89 ARG A CA 1
ATOM 750 C C . ARG A 1 89 ? -12.339 -5.680 22.997 1.00 41.38 89 ARG A C 1
ATOM 752 O O . ARG A 1 89 ? -12.334 -4.455 22.987 1.00 41.38 89 ARG A O 1
ATOM 759 N N . SER A 1 90 ? -13.401 -6.421 22.699 1.00 39.94 90 SER A N 1
ATOM 760 C CA . SER A 1 90 ? -14.645 -5.893 22.151 1.00 39.94 90 SER A CA 1
ATOM 761 C C . SER A 1 90 ? -15.119 -4.659 22.919 1.00 39.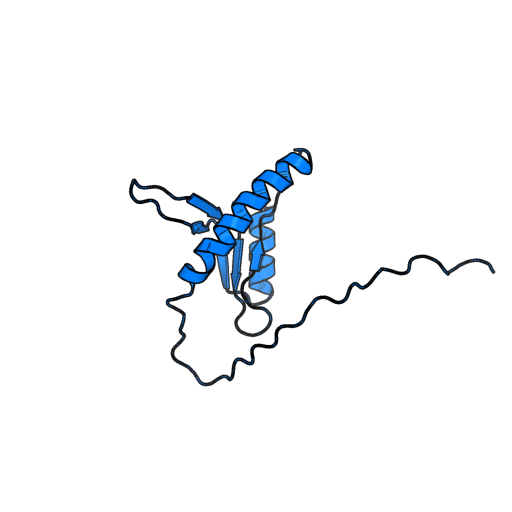94 90 SER A C 1
ATOM 763 O O . SER A 1 90 ? -15.624 -4.785 24.033 1.00 39.94 90 SER A O 1
ATOM 765 N N . VAL A 1 91 ? -15.043 -3.479 22.308 1.00 43.84 91 V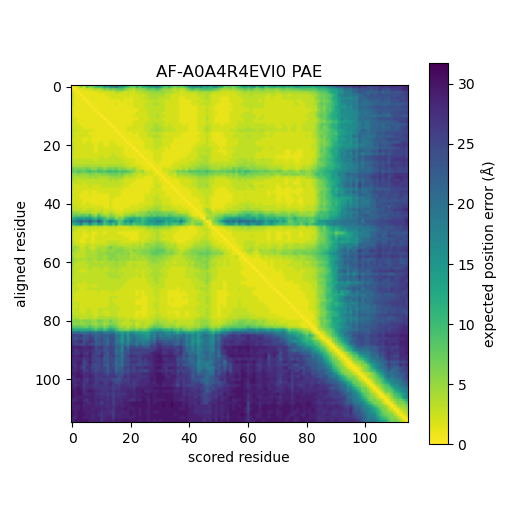AL A N 1
ATOM 766 C CA . VAL A 1 91 ? -16.161 -2.551 22.451 1.00 43.84 91 VAL A CA 1
ATOM 767 C C . VAL A 1 91 ? -17.204 -3.099 21.493 1.00 43.84 91 VAL A C 1
ATOM 769 O O . VAL A 1 91 ? -17.012 -3.106 20.278 1.00 43.84 91 VAL A O 1
ATOM 772 N N . SER A 1 92 ? -18.221 -3.720 22.083 1.00 44.56 92 SER A N 1
ATOM 773 C CA . SER A 1 92 ? -19.336 -4.409 21.439 1.00 44.56 92 SER A CA 1
ATOM 774 C C . SER A 1 92 ? -19.724 -3.801 20.090 1.00 44.56 92 SER A C 1
ATOM 776 O O . SER A 1 92 ? -20.431 -2.802 20.021 1.00 44.56 92 SER A O 1
ATOM 778 N N . SER A 1 93 ? -19.304 -4.438 19.005 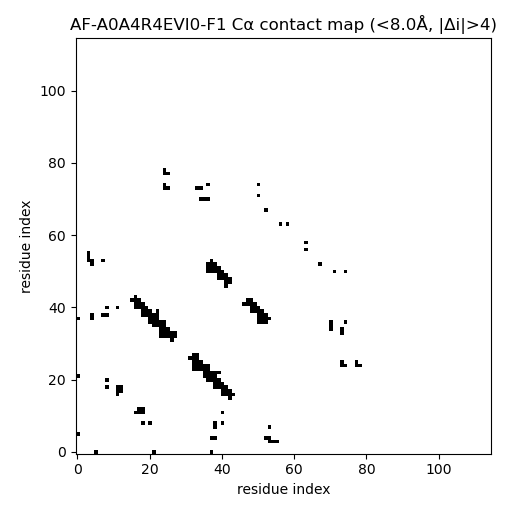1.00 36.53 93 SER A N 1
ATOM 779 C CA . SER A 1 93 ? -19.906 -4.250 17.693 1.00 36.53 93 SER A CA 1
ATOM 780 C C . SER A 1 93 ? -19.816 -5.582 16.955 1.00 36.53 93 SER A C 1
ATOM 782 O O . SER A 1 93 ? -18.760 -6.201 16.844 1.00 36.53 93 SER A O 1
ATOM 784 N N . ARG A 1 94 ? -20.985 -6.107 16.574 1.00 33.88 94 ARG A N 1
ATOM 785 C CA . ARG A 1 94 ? -21.133 -7.378 15.860 1.00 33.88 94 ARG A CA 1
ATOM 786 C C . ARG A 1 94 ? -20.482 -7.253 14.485 1.00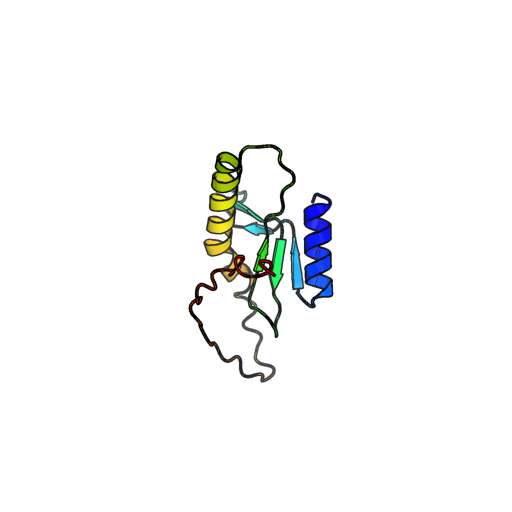 33.88 94 ARG A C 1
ATOM 788 O O . ARG A 1 94 ? -21.079 -6.674 13.584 1.00 33.88 94 ARG A O 1
ATOM 795 N N . SER A 1 95 ? -19.320 -7.864 14.296 1.00 35.47 95 SER A N 1
ATOM 796 C CA . SER A 1 95 ? -18.765 -8.076 12.960 1.00 35.47 95 SER A CA 1
ATOM 797 C C . SER A 1 95 ? -19.423 -9.304 12.338 1.00 35.47 95 SER A C 1
ATOM 799 O O . SER A 1 95 ? -19.165 -10.441 12.729 1.00 35.47 95 SER A O 1
ATOM 801 N N . ARG A 1 96 ? -20.323 -9.070 11.381 1.00 30.56 96 ARG A N 1
ATOM 802 C CA . ARG A 1 96 ? -20.889 -10.107 10.513 1.00 30.56 96 ARG A CA 1
ATOM 803 C C . ARG A 1 96 ? -19.875 -10.370 9.398 1.00 30.56 96 ARG A C 1
ATOM 805 O O . ARG A 1 96 ? -19.574 -9.466 8.628 1.00 30.56 96 ARG A O 1
ATOM 812 N N . PHE A 1 97 ? -19.342 -11.585 9.310 1.00 27.38 97 PHE A N 1
ATOM 813 C CA . PHE A 1 97 ? -18.561 -12.011 8.148 1.00 27.38 97 PHE A CA 1
ATOM 814 C C . PHE A 1 97 ? -19.539 -12.511 7.075 1.00 27.38 97 PHE A C 1
ATOM 816 O O . PHE A 1 97 ? -20.177 -13.545 7.255 1.00 27.38 97 PHE A O 1
ATOM 823 N N . SER A 1 98 ? -19.696 -11.774 5.976 1.00 31.62 98 SER A N 1
ATOM 824 C CA . SER A 1 98 ? -20.405 -12.240 4.780 1.00 31.62 98 SER A CA 1
ATOM 825 C C . SER A 1 98 ? -19.414 -12.333 3.627 1.00 31.62 98 SER A C 1
ATOM 827 O O . SER A 1 98 ? -19.006 -11.314 3.075 1.00 31.62 98 SER A O 1
ATOM 829 N N . GLY A 1 99 ? -19.017 -13.557 3.279 1.00 25.00 99 GLY A N 1
ATOM 830 C CA . GLY A 1 99 ? -18.298 -13.837 2.040 1.00 25.00 99 GLY A CA 1
ATOM 831 C C . GLY A 1 99 ? -19.271 -13.812 0.867 1.00 25.00 99 GLY A C 1
ATOM 832 O O . GLY A 1 99 ? -20.323 -14.443 0.933 1.00 25.00 99 GLY A O 1
ATOM 833 N N . TRP A 1 100 ? -18.934 -13.079 -0.190 1.00 34.19 100 TRP A N 1
ATOM 834 C CA . TRP A 1 100 ? -19.664 -13.106 -1.454 1.00 34.19 100 TRP A CA 1
ATOM 835 C C . TRP A 1 100 ? -18.684 -13.303 -2.609 1.00 34.19 100 TRP A C 1
ATOM 837 O O . TRP A 1 100 ? -17.708 -12.568 -2.746 1.00 34.19 100 TRP A O 1
ATOM 847 N N . ALA A 1 101 ? -18.958 -14.331 -3.412 1.00 32.50 101 ALA A N 1
ATOM 848 C CA . ALA A 1 101 ? -18.271 -14.634 -4.657 1.00 32.50 101 ALA A CA 1
ATOM 849 C C . ALA A 1 101 ? -18.616 -13.585 -5.727 1.00 32.50 101 ALA A C 1
ATOM 851 O O . ALA A 1 101 ? -19.755 -13.120 -5.817 1.00 32.50 101 ALA A O 1
ATOM 852 N N . ALA A 1 102 ? -17.623 -13.215 -6.537 1.00 32.91 102 ALA A N 1
ATOM 853 C CA . ALA A 1 102 ? -17.775 -12.260 -7.625 1.00 32.91 102 ALA A CA 1
ATOM 854 C C . ALA A 1 102 ? -18.788 -12.767 -8.665 1.00 32.91 102 ALA A C 1
ATOM 856 O O . ALA A 1 102 ? -18.639 -13.861 -9.207 1.00 32.91 102 ALA A O 1
ATOM 857 N N . ARG A 1 103 ? -19.797 -11.948 -8.983 1.00 33.88 103 ARG A N 1
ATOM 858 C CA . ARG A 1 103 ? -20.518 -12.059 -10.253 1.00 33.88 103 ARG A CA 1
ATOM 859 C C . ARG A 1 103 ? -19.742 -11.279 -11.307 1.00 33.88 103 ARG A C 1
ATOM 861 O O . ARG A 1 103 ? -19.428 -10.110 -11.110 1.00 33.88 103 ARG A O 1
ATOM 868 N N . SER A 1 104 ? -19.449 -11.946 -12.415 1.00 41.94 104 SER A N 1
ATO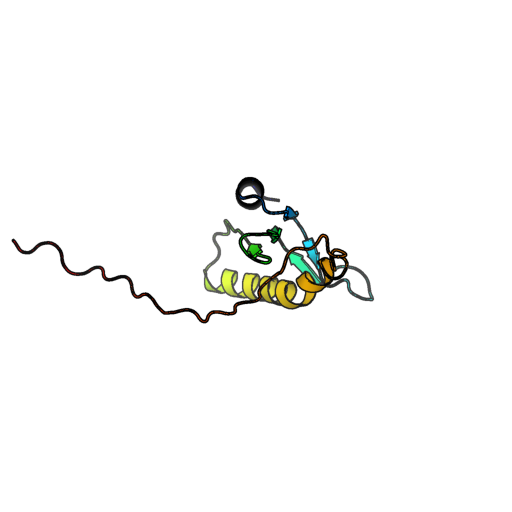M 869 C CA . SER A 1 104 ? -18.962 -11.356 -13.655 1.00 41.94 104 SER A CA 1
ATOM 870 C C . SER A 1 104 ? -20.021 -10.419 -14.235 1.00 41.94 104 SER A C 1
ATOM 872 O O . SER A 1 104 ? -21.045 -10.876 -14.740 1.00 41.94 104 SER A O 1
ATOM 874 N N . THR A 1 105 ? -19.782 -9.114 -14.175 1.00 38.69 105 THR A N 1
ATOM 875 C CA . THR A 1 105 ? -20.488 -8.133 -15.002 1.00 38.69 105 THR A CA 1
ATOM 876 C C . THR A 1 105 ? -19.645 -7.844 -16.236 1.00 38.69 105 THR A C 1
ATOM 878 O O . THR A 1 105 ? -18.650 -7.127 -16.183 1.00 38.69 105 THR A O 1
ATOM 881 N N . THR A 1 106 ? -20.046 -8.428 -17.361 1.00 36.28 106 THR A N 1
ATOM 882 C CA . THR A 1 106 ? -19.609 -8.021 -18.699 1.00 36.28 106 THR A CA 1
ATOM 883 C C . THR A 1 106 ? -20.134 -6.604 -18.969 1.00 36.28 106 THR A C 1
ATOM 885 O O . THR A 1 106 ? -21.338 -6.389 -18.820 1.00 36.28 106 THR A O 1
ATOM 888 N N . PRO A 1 107 ? -19.308 -5.621 -19.367 1.00 37.72 107 PRO A N 1
ATOM 889 C CA . PRO A 1 107 ? -19.821 -4.327 -19.805 1.00 37.72 107 PRO A CA 1
ATOM 890 C C . PRO A 1 107 ? -20.453 -4.469 -21.198 1.00 37.72 107 PRO A C 1
ATOM 892 O O . PRO A 1 107 ? -19.774 -4.839 -22.155 1.00 37.72 107 PRO A O 1
ATOM 895 N N . SER A 1 108 ? -21.747 -4.177 -21.332 1.00 38.25 108 SER A N 1
ATOM 896 C CA . SER A 1 108 ? -22.426 -4.082 -22.628 1.00 38.25 108 SER A CA 1
ATOM 897 C C . SER A 1 108 ? -22.097 -2.741 -23.296 1.00 38.25 108 SER A C 1
ATOM 899 O O . SER A 1 108 ? -22.641 -1.711 -22.906 1.00 38.25 108 SER A O 1
ATOM 901 N N . TRP A 1 109 ? -21.232 -2.751 -24.312 1.00 44.84 109 TRP A N 1
ATOM 902 C CA . TRP A 1 109 ? -20.906 -1.574 -25.136 1.00 44.84 109 TRP A CA 1
ATOM 903 C C . TRP A 1 109 ? -21.323 -1.726 -26.605 1.00 44.84 109 TRP A C 1
ATOM 905 O O . TRP A 1 109 ? -20.600 -1.310 -27.502 1.00 44.84 109 TRP A O 1
ATOM 915 N N . GLN A 1 110 ? -22.496 -2.297 -26.885 1.00 43.84 110 GLN A N 1
ATOM 916 C CA . GLN A 1 110 ? -23.078 -2.260 -28.232 1.00 43.84 110 GLN A CA 1
ATOM 917 C C . GLN A 1 110 ? -24.604 -2.191 -28.154 1.00 43.84 110 GLN A C 1
ATOM 919 O O . GLN A 1 110 ? -25.242 -3.216 -27.953 1.00 43.84 110 GLN A O 1
ATOM 924 N N . ALA A 1 111 ? -25.162 -0.982 -28.277 1.00 45.56 111 ALA A N 1
ATOM 925 C CA . ALA A 1 111 ? -26.465 -0.688 -28.895 1.00 45.56 111 ALA A CA 1
ATOM 926 C C . ALA A 1 111 ? -26.867 0.769 -28.607 1.00 45.56 111 ALA A C 1
ATOM 928 O O . ALA A 1 111 ? -27.722 1.039 -27.770 1.00 45.56 111 ALA A O 1
ATOM 929 N N . ALA A 1 112 ? -26.248 1.726 -29.298 1.00 44.78 112 ALA A N 1
ATOM 930 C CA . ALA A 1 112 ? -26.840 3.050 -29.472 1.00 44.78 112 ALA A CA 1
ATOM 931 C C . ALA A 1 112 ? -26.223 3.733 -30.695 1.00 44.78 112 ALA A C 1
ATOM 933 O O . ALA A 1 112 ? -25.136 4.301 -30.590 1.00 44.78 112 ALA A O 1
ATOM 934 N N . ARG A 1 113 ? -26.955 3.669 -31.817 1.00 38.75 113 ARG A N 1
ATOM 935 C CA . ARG A 1 113 ? -27.024 4.610 -32.961 1.00 38.75 113 ARG A CA 1
ATOM 936 C C . ARG A 1 113 ? -27.075 3.876 -34.302 1.00 38.75 113 ARG A C 1
ATOM 938 O O . ARG A 1 113 ? -26.115 3.835 -35.057 1.00 38.75 113 ARG A O 1
ATOM 945 N N . SER A 1 114 ? -28.260 3.359 -34.589 1.00 45.53 114 SER A N 1
ATOM 946 C CA . SER A 1 114 ? -28.835 3.341 -35.931 1.00 45.53 114 SER A CA 1
ATOM 947 C C . SER A 1 114 ? -30.229 3.945 -35.786 1.00 45.53 114 SER A C 1
ATOM 949 O O . SER A 1 114 ? -31.115 3.319 -35.203 1.00 45.53 114 SER A O 1
ATOM 951 N N . GLY A 1 115 ? -30.356 5.192 -36.219 1.00 46.00 115 GLY A N 1
ATOM 952 C CA . GLY A 1 115 ? -31.572 5.981 -36.333 1.00 46.00 115 GLY A CA 1
ATOM 953 C C . GLY A 1 115 ? -31.277 7.060 -37.354 1.00 46.00 115 GLY A C 1
ATOM 954 O O . GLY A 1 115 ? -30.208 7.693 -37.188 1.00 46.00 115 GLY A O 1
#